Protein AF-A0A3G6YLT5-F1 (afdb_monomer_lite)

Secondary structure (DSSP, 8-state):
-PPPHHHHHHHHTS-HHHHHHHHHHHHHHH---EEEESSSB--EEPTTS-EE---BSSHHHHHHHHTTTTTT-EEEES-S---TTSSS-TTTGGGS---

Radius of gyration: 14.51 Å; chains: 1; bounding box: 38×32×40 Å

Structure (mmCIF, N/CA/C/O backbone):
data_AF-A0A3G6YLT5-F1
#
_entry.id   AF-A0A3G6YLT5-F1
#
loop_
_atom_site.group_PDB
_atom_site.id
_atom_site.type_symbol
_atom_site.label_atom_id
_atom_site.label_alt_id
_atom_site.label_comp_id
_atom_site.label_asym_id
_atom_site.label_entity_id
_atom_site.label_seq_id
_atom_site.pdbx_PDB_ins_code
_atom_site.Cartn_x
_atom_site.Cartn_y
_atom_site.Cartn_z
_atom_site.occupancy
_atom_site.B_iso_or_equiv
_atom_site.auth_seq_id
_atom_site.auth_comp_id
_atom_site.auth_asym_id
_atom_site.auth_atom_id
_atom_site.pdbx_PDB_model_num
ATOM 1 N N . MET A 1 1 ? -14.347 3.418 -0.938 1.00 59.75 1 MET A N 1
ATOM 2 C CA . MET A 1 1 ? -13.985 4.724 -0.341 1.00 59.75 1 MET A CA 1
ATOM 3 C C . MET A 1 1 ? -12.953 5.354 -1.254 1.00 59.75 1 MET A C 1
ATOM 5 O O . MET A 1 1 ? -12.067 4.622 -1.659 1.00 59.75 1 MET A O 1
ATOM 9 N N . ARG A 1 2 ? -13.093 6.631 -1.622 1.00 74.50 2 ARG A N 1
ATOM 10 C CA . ARG A 1 2 ? -12.082 7.332 -2.426 1.00 74.50 2 ARG A CA 1
ATOM 11 C C . ARG A 1 2 ? -11.167 8.097 -1.477 1.00 74.50 2 ARG A C 1
ATOM 13 O O . ARG A 1 2 ? -11.673 8.905 -0.697 1.00 74.50 2 ARG A O 1
ATOM 20 N N . ILE A 1 3 ? -9.872 7.803 -1.488 1.00 87.19 3 ILE A N 1
ATOM 21 C CA . ILE A 1 3 ? -8.893 8.471 -0.618 1.00 87.19 3 ILE A CA 1
ATOM 22 C C . ILE A 1 3 ? -8.402 9.740 -1.320 1.00 87.19 3 ILE A C 1
ATOM 24 O O . ILE A 1 3 ? -8.150 9.740 -2.521 1.00 87.19 3 ILE A O 1
ATOM 28 N N . SER A 1 4 ? -8.306 10.849 -0.586 1.00 90.31 4 SER A N 1
ATOM 29 C CA . SER A 1 4 ? -7.761 12.099 -1.132 1.00 90.31 4 SER A CA 1
ATOM 30 C C . SER A 1 4 ? -6.231 12.114 -1.100 1.00 90.31 4 SER A C 1
ATOM 32 O O . SER A 1 4 ? -5.629 11.544 -0.189 1.00 90.31 4 SER A O 1
ATOM 34 N N . GLN A 1 5 ? -5.600 12.851 -2.021 1.00 89.81 5 GLN A N 1
ATOM 35 C CA . GLN A 1 5 ? -4.139 13.011 -2.053 1.00 89.81 5 GLN A CA 1
ATOM 36 C C . GLN A 1 5 ? -3.577 13.475 -0.701 1.00 89.81 5 GLN A C 1
ATOM 38 O O . GLN A 1 5 ? -2.645 12.885 -0.172 1.00 89.81 5 GLN A O 1
ATOM 43 N N . LYS A 1 6 ? -4.242 14.440 -0.052 1.00 92.12 6 LYS A N 1
ATOM 44 C CA . LYS A 1 6 ? -3.852 14.938 1.275 1.00 92.12 6 LYS A CA 1
ATOM 45 C C . LYS A 1 6 ? -3.808 13.838 2.344 1.00 92.12 6 LYS A C 1
ATOM 47 O O . LYS A 1 6 ? -2.962 13.878 3.233 1.00 92.12 6 LYS A O 1
ATOM 52 N N . GLN A 1 7 ? -4.732 12.876 2.297 1.00 90.94 7 GLN A N 1
ATOM 53 C CA . GLN A 1 7 ? -4.735 11.741 3.226 1.00 90.94 7 GLN A CA 1
ATOM 54 C C . GLN A 1 7 ? -3.616 10.748 2.907 1.00 90.94 7 GLN A C 1
ATOM 56 O O . GLN A 1 7 ? -3.015 10.206 3.831 1.00 90.94 7 GLN A O 1
ATOM 61 N N . ILE A 1 8 ? -3.333 10.524 1.623 1.00 92.12 8 ILE A N 1
ATOM 62 C CA . ILE A 1 8 ? -2.224 9.675 1.178 1.00 92.12 8 ILE A CA 1
ATOM 63 C C . ILE A 1 8 ? -0.901 10.259 1.670 1.00 92.12 8 ILE A C 1
ATOM 65 O O . ILE A 1 8 ? -0.172 9.570 2.382 1.00 92.12 8 ILE A O 1
ATOM 69 N N . ASP A 1 9 ? -0.655 11.540 1.403 1.00 93.94 9 ASP A N 1
ATOM 70 C CA . ASP A 1 9 ? 0.568 12.242 1.804 1.00 93.94 9 ASP A CA 1
ATOM 71 C C . ASP A 1 9 ? 0.753 12.218 3.326 1.00 93.94 9 ASP A C 1
ATOM 73 O O . ASP A 1 9 ? 1.836 11.911 3.827 1.00 93.94 9 ASP A O 1
ATOM 77 N N . ALA A 1 10 ? -0.328 12.463 4.077 1.00 94.94 10 ALA A N 1
ATOM 78 C CA . ALA A 1 10 ? -0.303 12.407 5.535 1.00 94.94 10 ALA A CA 1
ATOM 79 C C . ALA A 1 10 ? 0.091 11.020 6.060 1.00 94.94 10 ALA A C 1
ATOM 81 O O . ALA A 1 10 ? 0.798 10.936 7.059 1.00 94.94 10 ALA A O 1
ATOM 82 N N . VAL A 1 11 ? -0.349 9.942 5.400 1.00 93.81 11 VAL A N 1
ATOM 83 C CA . VAL A 1 11 ? 0.007 8.563 5.765 1.00 93.81 11 VAL A CA 1
ATOM 84 C C . VAL A 1 11 ? 1.437 8.231 5.349 1.00 93.81 11 VAL A C 1
ATOM 86 O O . VAL A 1 11 ? 2.155 7.619 6.134 1.00 93.81 11 VAL A O 1
ATOM 89 N N . ILE A 1 12 ? 1.876 8.637 4.156 1.00 92.06 12 ILE A N 1
ATOM 90 C CA . ILE A 1 12 ? 3.248 8.406 3.674 1.00 92.06 12 ILE A CA 1
ATOM 91 C C . ILE A 1 12 ? 4.268 9.069 4.609 1.00 92.06 12 ILE A C 1
ATOM 93 O O . ILE A 1 12 ? 5.286 8.456 4.933 1.00 92.06 12 ILE A O 1
ATOM 97 N N . ALA A 1 13 ? 3.951 10.261 5.119 1.00 95.38 13 ALA A N 1
ATOM 98 C CA . ALA A 1 13 ? 4.776 10.990 6.080 1.00 95.38 13 ALA A CA 1
ATOM 99 C C . ALA A 1 13 ? 4.845 10.344 7.481 1.00 95.38 13 ALA A C 1
ATOM 101 O O . ALA A 1 13 ? 5.647 10.769 8.312 1.00 95.38 13 ALA A O 1
ATOM 102 N N . LEU A 1 14 ? 4.014 9.338 7.786 1.00 94.44 14 LEU A N 1
ATOM 103 C CA . LEU A 1 14 ? 4.082 8.630 9.066 1.00 94.44 14 LEU A CA 1
ATOM 104 C C . LEU A 1 14 ? 5.296 7.703 9.128 1.00 94.44 14 LEU A C 1
ATOM 106 O O . LEU A 1 1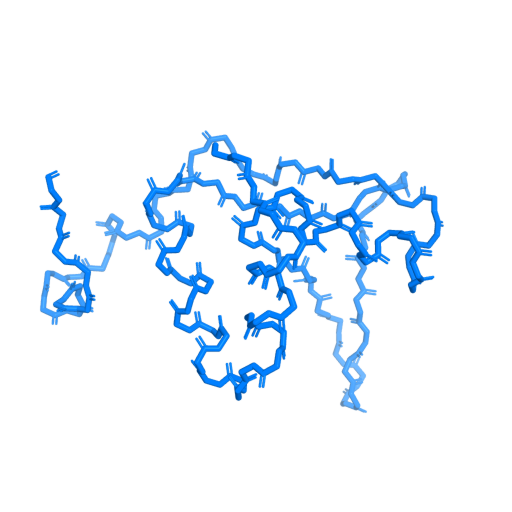4 ? 5.690 7.105 8.135 1.00 94.44 14 LEU A O 1
ATOM 110 N N . GLU A 1 15 ? 5.784 7.466 10.343 1.00 96.19 15 GLU A N 1
ATOM 111 C CA . GLU A 1 15 ? 6.748 6.405 10.649 1.00 96.19 15 GLU A CA 1
ATOM 112 C C . GLU A 1 15 ? 6.271 5.014 10.200 1.00 96.19 15 GLU A C 1
ATOM 114 O O . GLU A 1 15 ? 5.073 4.706 10.243 1.00 96.19 15 GLU A O 1
ATOM 119 N N . GLY A 1 16 ? 7.214 4.125 9.865 1.00 91.69 16 GLY A N 1
ATOM 120 C CA . GLY A 1 16 ? 6.927 2.789 9.321 1.00 91.69 16 GLY A CA 1
ATOM 121 C C . GLY A 1 16 ? 5.914 1.979 10.142 1.00 91.69 16 GLY A C 1
ATOM 122 O O . GLY A 1 16 ? 4.930 1.478 9.597 1.00 91.69 16 GLY A O 1
ATOM 123 N N . THR A 1 17 ? 6.064 1.939 11.469 1.00 93.50 17 THR A N 1
ATOM 124 C CA . THR A 1 17 ? 5.131 1.234 12.370 1.00 93.50 17 THR A CA 1
ATOM 125 C C . THR A 1 17 ? 3.714 1.815 12.330 1.00 93.50 17 THR A C 1
ATOM 127 O O . THR A 1 17 ? 2.730 1.082 12.444 1.00 93.50 17 THR A O 1
ATOM 130 N N . LYS A 1 18 ? 3.580 3.136 12.164 1.00 94.06 18 LYS A N 1
ATOM 131 C CA . LYS A 1 18 ? 2.274 3.803 12.059 1.00 94.06 18 LYS A CA 1
ATOM 132 C C . LYS A 1 18 ? 1.635 3.540 10.694 1.00 94.06 18 LYS A C 1
ATOM 134 O O . LYS A 1 18 ? 0.441 3.251 10.654 1.00 94.06 18 LYS A O 1
ATOM 139 N N . ARG A 1 19 ? 2.420 3.546 9.608 1.00 95.12 19 ARG A N 1
ATOM 140 C CA . ARG A 1 19 ? 1.950 3.143 8.268 1.00 95.12 19 ARG A CA 1
ATOM 141 C C . ARG A 1 19 ? 1.458 1.702 8.252 1.00 95.12 19 ARG A C 1
ATOM 143 O O . ARG A 1 19 ? 0.389 1.437 7.716 1.00 95.12 19 ARG A O 1
ATOM 150 N N . TYR A 1 20 ? 2.179 0.796 8.909 1.00 92.06 20 TYR A N 1
ATOM 151 C CA . TYR A 1 20 ? 1.768 -0.601 9.039 1.00 92.06 20 TYR A CA 1
ATOM 152 C C . TYR A 1 20 ? 0.438 -0.751 9.795 1.00 92.06 20 TYR A C 1
ATOM 154 O O . TYR A 1 20 ? -0.470 -1.429 9.323 1.00 92.06 20 TYR A O 1
ATOM 162 N N . LYS A 1 21 ? 0.261 -0.062 10.932 1.00 91.44 21 LYS A N 1
ATOM 163 C CA . LYS A 1 21 ? -1.026 -0.062 11.657 1.00 91.44 21 LYS A CA 1
ATOM 164 C C . LYS A 1 21 ? -2.166 0.526 10.821 1.00 91.44 21 LYS A C 1
ATOM 166 O O . LYS A 1 21 ? -3.280 0.009 10.852 1.00 91.44 21 LYS A O 1
ATOM 171 N N . HIS A 1 22 ? -1.902 1.596 10.072 1.00 91.69 22 HIS A N 1
ATOM 172 C CA . HIS A 1 22 ? -2.879 2.155 9.135 1.00 91.69 22 HIS A CA 1
ATOM 173 C C . HIS A 1 22 ? -3.258 1.136 8.057 1.00 91.69 22 HIS A C 1
ATOM 175 O O . HIS A 1 22 ? -4.442 0.922 7.817 1.00 91.69 22 HIS A O 1
ATOM 181 N N . PHE A 1 23 ? -2.270 0.451 7.476 1.00 92.56 23 PHE A N 1
ATOM 182 C CA . PHE A 1 23 ? -2.493 -0.610 6.498 1.00 92.56 23 PHE A CA 1
ATOM 183 C C . PHE A 1 23 ? -3.419 -1.700 7.048 1.00 92.56 23 PHE A C 1
ATOM 185 O O . PHE A 1 23 ? -4.469 -1.940 6.456 1.00 92.56 23 PHE A O 1
ATOM 192 N N . ILE A 1 24 ? -3.085 -2.289 8.205 1.00 90.81 24 ILE A N 1
ATOM 193 C CA . ILE A 1 24 ? -3.889 -3.356 8.827 1.00 90.81 24 ILE A CA 1
ATOM 194 C C . ILE A 1 24 ? -5.322 -2.891 9.091 1.00 90.81 24 ILE A C 1
ATOM 196 O O . ILE A 1 24 ? -6.260 -3.622 8.779 1.00 90.81 24 ILE A O 1
ATOM 200 N N . LYS A 1 25 ? -5.499 -1.665 9.603 1.00 88.38 25 LYS A N 1
ATOM 201 C CA . LYS A 1 25 ? -6.827 -1.084 9.838 1.00 88.38 25 LYS A CA 1
ATOM 202 C C . LYS A 1 25 ? -7.661 -1.062 8.560 1.00 88.38 25 LYS A C 1
ATOM 204 O O . LYS A 1 25 ? -8.769 -1.582 8.528 1.00 88.38 25 LYS A O 1
ATOM 209 N N . VAL A 1 26 ? -7.113 -0.472 7.500 1.00 88.81 26 VAL A N 1
ATOM 210 C CA . VAL A 1 26 ? -7.854 -0.262 6.254 1.00 88.81 26 VAL A CA 1
ATOM 211 C C . VAL A 1 26 ? -8.210 -1.591 5.596 1.00 88.81 26 VAL A C 1
ATOM 213 O O . VAL A 1 26 ? -9.344 -1.754 5.153 1.00 88.81 26 VAL A O 1
ATOM 216 N N . ILE A 1 27 ? -7.293 -2.560 5.546 1.00 89.06 27 ILE A N 1
ATOM 217 C CA . ILE A 1 27 ? -7.595 -3.858 4.921 1.00 89.06 27 ILE A CA 1
ATOM 218 C C . ILE A 1 27 ? -8.544 -4.713 5.770 1.00 89.06 27 ILE A C 1
ATOM 220 O O . ILE A 1 27 ? -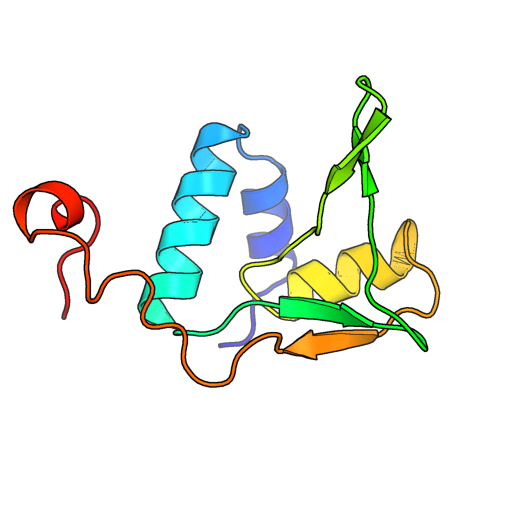9.266 -5.538 5.217 1.00 89.06 27 ILE A O 1
ATOM 224 N N . ALA A 1 28 ? -8.567 -4.525 7.094 1.00 85.00 28 ALA A N 1
ATOM 225 C CA . ALA A 1 28 ? -9.531 -5.180 7.973 1.00 85.00 28 ALA A CA 1
ATOM 226 C C . ALA A 1 28 ? -10.945 -4.623 7.752 1.00 85.00 28 ALA A C 1
ATOM 228 O O . ALA A 1 28 ? -11.884 -5.402 7.602 1.00 85.00 28 ALA A O 1
ATOM 229 N N . ASP A 1 29 ? -11.068 -3.295 7.658 1.00 84.69 29 ASP A N 1
ATOM 230 C CA . ASP A 1 29 ? -12.344 -2.604 7.439 1.00 84.69 29 ASP A CA 1
ATOM 231 C C . ASP A 1 29 ? -12.890 -2.843 6.020 1.00 84.69 29 ASP A C 1
ATOM 233 O O . ASP A 1 29 ? -14.087 -3.043 5.825 1.00 84.69 29 ASP A O 1
ATOM 237 N N . THR A 1 30 ? -12.017 -2.819 5.008 1.00 85.00 30 THR A N 1
ATOM 238 C CA . THR A 1 30 ? -12.422 -2.922 3.592 1.00 85.00 30 THR A CA 1
ATOM 239 C C . THR A 1 30 ? -12.442 -4.351 3.065 1.00 85.00 30 THR A C 1
ATOM 241 O O . THR A 1 30 ? -13.089 -4.612 2.054 1.00 85.00 30 THR A O 1
ATOM 244 N N . GLN A 1 31 ? -11.742 -5.278 3.726 1.00 85.81 31 GLN A N 1
ATOM 245 C CA . GLN A 1 31 ? -11.502 -6.647 3.253 1.00 85.81 31 GLN A CA 1
ATOM 246 C C . GLN A 1 31 ? -10.856 -6.719 1.859 1.00 85.81 31 GLN A C 1
ATOM 248 O O . GLN A 1 31 ? -10.980 -7.727 1.152 1.00 85.81 31 GLN A O 1
ATOM 253 N N . GLU A 1 32 ? -10.148 -5.661 1.469 1.00 87.75 32 GLU A N 1
ATOM 254 C CA . GLU A 1 32 ? -9.485 -5.516 0.181 1.00 87.75 32 GLU A CA 1
ATOM 255 C C . GLU A 1 32 ? -7.992 -5.275 0.385 1.00 87.75 32 GLU A C 1
ATOM 257 O O . GLU A 1 32 ? -7.572 -4.590 1.313 1.00 87.75 32 GLU A O 1
ATOM 262 N N . VAL A 1 33 ? -7.181 -5.826 -0.515 1.00 92.44 33 VAL A N 1
ATOM 263 C CA . VAL A 1 33 ? -5.757 -5.508 -0.606 1.00 92.44 33 VAL A CA 1
ATOM 264 C C . VAL A 1 33 ? -5.381 -5.363 -2.074 1.00 92.44 33 VAL A C 1
ATOM 266 O O . VAL A 1 33 ? -5.902 -6.077 -2.941 1.00 92.44 33 VAL A O 1
ATOM 269 N N . TRP A 1 34 ? -4.503 -4.409 -2.347 1.00 94.50 34 TRP A N 1
ATOM 270 C CA . TRP A 1 34 ? -4.124 -4.004 -3.691 1.00 94.50 34 TRP A CA 1
ATOM 271 C C . TRP A 1 34 ? -2.662 -4.336 -3.959 1.00 94.50 34 TRP A C 1
ATOM 273 O O . TRP A 1 34 ? -1.836 -4.322 -3.050 1.00 94.50 34 TRP A O 1
ATOM 283 N N . GLY A 1 35 ? -2.367 -4.655 -5.211 1.00 95.38 35 GLY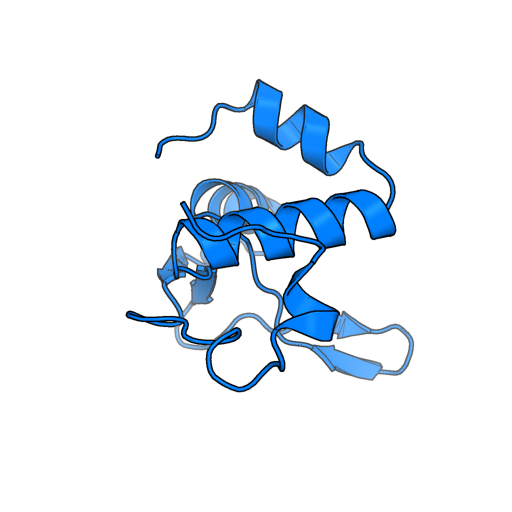 A N 1
ATOM 284 C CA . GLY A 1 35 ? -1.040 -4.937 -5.739 1.00 95.38 35 GLY A CA 1
ATOM 285 C C . GLY A 1 35 ? -0.887 -4.290 -7.112 1.00 95.38 35 GLY A C 1
ATOM 286 O O . GLY A 1 35 ? -1.810 -3.636 -7.598 1.00 95.38 35 GLY A O 1
ATOM 287 N N . LEU A 1 36 ? 0.258 -4.506 -7.749 1.00 96.81 36 LEU A N 1
ATOM 288 C CA . LEU A 1 36 ? 0.548 -4.015 -9.094 1.00 96.81 36 LEU A CA 1
ATOM 289 C C . LEU A 1 36 ? 0.772 -5.185 -10.052 1.00 96.81 36 LEU A C 1
ATOM 291 O O . LEU A 1 36 ? 1.476 -6.141 -9.712 1.00 96.81 36 LEU A O 1
ATOM 295 N N . TYR A 1 37 ? 0.177 -5.101 -11.244 1.00 95.25 37 TYR A N 1
ATOM 296 C CA . TYR A 1 37 ? 0.242 -6.150 -12.259 1.00 95.25 37 TYR A CA 1
ATOM 297 C C . TYR A 1 37 ? 0.569 -5.595 -13.653 1.00 95.25 37 TYR A C 1
ATOM 299 O O . TYR A 1 37 ? -0.032 -4.615 -14.090 1.00 95.25 37 TYR A O 1
ATOM 307 N N . LYS A 1 38 ? 1.507 -6.246 -14.349 1.00 95.69 38 LYS A N 1
ATOM 308 C CA . LYS A 1 38 ? 1.876 -5.996 -15.752 1.00 95.69 38 LYS A CA 1
ATOM 309 C C . LYS A 1 38 ? 2.450 -7.273 -16.360 1.00 95.69 38 LYS A C 1
ATOM 311 O O . LYS A 1 38 ? 3.641 -7.535 -16.226 1.00 95.69 38 LYS A O 1
ATOM 316 N N . ASP A 1 39 ? 1.587 -8.115 -16.926 1.00 93.56 39 ASP A N 1
ATOM 317 C CA . ASP A 1 39 ? 1.951 -9.459 -17.419 1.00 93.56 39 ASP A CA 1
ATOM 318 C C . ASP A 1 39 ? 2.654 -10.338 -16.356 1.00 93.56 39 ASP A C 1
ATOM 320 O O . ASP A 1 39 ? 3.389 -11.278 -16.655 1.00 93.56 39 ASP A O 1
ATOM 324 N N . GLY A 1 40 ? 2.424 -10.015 -15.081 1.00 93.75 40 GLY A N 1
ATOM 325 C CA . GLY A 1 40 ? 3.142 -10.537 -13.927 1.00 93.75 40 GLY A CA 1
ATOM 326 C C . GLY A 1 40 ? 2.980 -9.618 -12.716 1.00 93.75 40 GLY A C 1
ATOM 327 O O . GLY A 1 40 ? 2.639 -8.442 -12.849 1.00 93.75 40 GLY A O 1
ATOM 328 N N . TRP A 1 41 ? 3.195 -10.160 -11.518 1.00 94.94 41 TRP A N 1
ATOM 329 C CA . TRP A 1 41 ? 3.146 -9.378 -10.282 1.00 94.94 41 TRP A CA 1
ATOM 330 C C . TRP A 1 41 ? 4.418 -8.550 -10.100 1.00 94.94 41 TRP A C 1
ATOM 332 O O . TRP A 1 41 ? 5.523 -9.060 -10.289 1.00 94.94 41 TRP A O 1
ATOM 342 N N . ALA A 1 42 ? 4.257 -7.300 -9.668 1.00 94.44 42 ALA A N 1
ATOM 343 C CA . ALA A 1 42 ? 5.359 -6.477 -9.183 1.00 94.44 42 ALA A CA 1
ATOM 344 C C . ALA A 1 42 ? 6.050 -7.158 -7.988 1.00 94.44 42 ALA A C 1
ATOM 346 O O . ALA A 1 42 ? 5.377 -7.564 -7.042 1.00 94.44 42 ALA A O 1
ATOM 347 N N . LEU A 1 43 ? 7.381 -7.275 -8.010 1.00 94.12 43 LEU A N 1
ATOM 348 C CA . LEU A 1 43 ? 8.184 -7.837 -6.918 1.00 94.12 43 LEU A CA 1
ATOM 349 C C . LEU A 1 43 ? 9.378 -6.931 -6.634 1.00 94.12 43 LEU A C 1
ATOM 351 O O . LEU A 1 43 ? 10.162 -6.659 -7.542 1.00 94.12 43 LEU A O 1
ATOM 355 N N . ALA A 1 44 ? 9.538 -6.499 -5.386 1.00 91.00 44 ALA A N 1
ATOM 356 C CA . ALA A 1 44 ? 10.683 -5.700 -4.962 1.00 91.00 44 ALA A CA 1
ATOM 357 C C . ALA A 1 44 ? 11.791 -6.595 -4.387 1.00 91.00 44 ALA A C 1
ATOM 359 O O . ALA A 1 44 ? 11.522 -7.686 -3.878 1.00 91.00 44 ALA A O 1
ATOM 360 N N . GLY A 1 45 ? 13.039 -6.136 -4.474 1.00 91.19 45 GLY A N 1
ATOM 361 C CA . GLY A 1 45 ? 14.177 -6.742 -3.784 1.00 91.19 45 GLY A CA 1
ATOM 362 C C . GLY A 1 45 ? 14.455 -6.016 -2.471 1.00 91.19 45 GLY A C 1
ATOM 363 O O . GLY A 1 45 ? 14.389 -4.789 -2.427 1.00 91.19 45 GLY A O 1
ATOM 364 N N . THR A 1 46 ? 14.761 -6.755 -1.408 1.00 90.12 46 THR A N 1
ATOM 365 C CA . THR A 1 46 ? 15.340 -6.183 -0.184 1.00 90.12 46 THR A CA 1
ATOM 366 C C . THR A 1 46 ? 16.860 -6.071 -0.307 1.00 90.12 46 THR A C 1
ATOM 368 O O . THR A 1 46 ? 17.463 -6.675 -1.195 1.00 90.12 46 THR A O 1
ATOM 371 N N . GLU A 1 47 ? 17.492 -5.335 0.610 1.00 89.19 47 GLU A N 1
ATOM 372 C CA . GLU A 1 47 ? 18.959 -5.247 0.713 1.00 89.19 47 GLU A CA 1
ATOM 373 C C . GLU A 1 47 ? 19.611 -6.635 0.867 1.00 89.19 47 GLU A C 1
ATOM 375 O O . GLU A 1 47 ? 20.670 -6.893 0.301 1.00 89.19 47 GLU A O 1
ATOM 380 N N . ASP A 1 48 ? 18.912 -7.570 1.519 1.00 92.38 48 ASP A N 1
ATOM 381 C CA . ASP A 1 48 ? 19.327 -8.969 1.694 1.00 92.38 48 ASP A CA 1
ATOM 382 C C . ASP A 1 48 ? 18.997 -9.872 0.487 1.00 92.38 48 ASP A C 1
ATOM 384 O O . ASP A 1 48 ? 18.980 -11.101 0.596 1.00 92.38 48 ASP A O 1
ATOM 388 N N . ASN A 1 49 ? 18.691 -9.283 -0.673 1.00 89.81 49 ASN A N 1
ATOM 389 C CA . ASN A 1 49 ? 18.354 -9.978 -1.917 1.00 89.81 49 ASN A CA 1
ATOM 390 C C . ASN A 1 49 ? 17.116 -10.900 -1.813 1.00 89.81 49 ASN A C 1
ATOM 39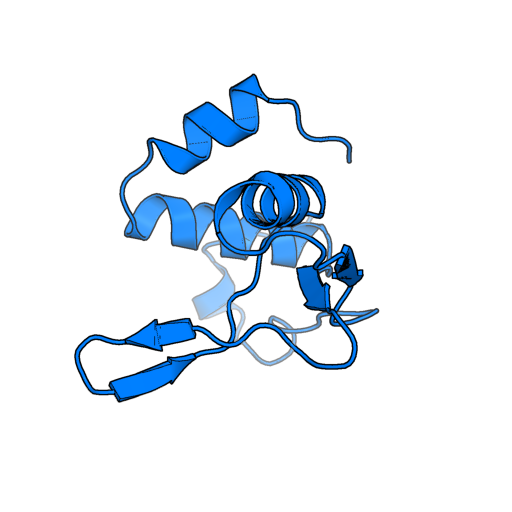2 O O . ASN A 1 49 ? 16.959 -11.850 -2.588 1.00 89.81 49 ASN A O 1
ATOM 396 N N . GLN A 1 50 ? 16.213 -10.630 -0.863 1.00 94.19 50 GLN A N 1
ATOM 397 C CA . GLN A 1 50 ? 14.936 -11.334 -0.766 1.00 94.19 50 GLN A CA 1
ATOM 398 C C . GLN A 1 50 ? 13.915 -10.687 -1.695 1.00 94.19 50 GLN A C 1
ATOM 400 O O . GLN A 1 50 ? 13.800 -9.464 -1.763 1.00 94.19 50 GLN A O 1
ATOM 405 N N . LYS A 1 51 ? 13.135 -11.512 -2.396 1.00 92.25 51 LYS A N 1
ATOM 406 C CA . LYS A 1 51 ? 12.001 -11.026 -3.186 1.00 92.25 51 LYS A CA 1
ATOM 407 C C . LYS A 1 51 ? 10.795 -10.853 -2.279 1.00 92.25 51 LYS A C 1
ATOM 409 O O . LYS A 1 51 ? 10.356 -11.814 -1.647 1.00 92.25 51 LYS A O 1
ATOM 414 N N . VAL A 1 52 ? 10.242 -9.650 -2.261 1.00 93.44 52 VAL A N 1
ATOM 415 C CA . VAL A 1 52 ? 9.033 -9.316 -1.511 1.00 93.44 52 VAL A CA 1
ATOM 416 C C . VAL A 1 52 ? 7.931 -8.866 -2.456 1.00 93.44 52 VAL A C 1
ATOM 418 O O . VAL A 1 52 ? 8.180 -8.275 -3.507 1.00 93.44 52 VAL A O 1
ATOM 421 N N . PHE A 1 53 ? 6.694 -9.162 -2.073 1.00 93.56 53 PHE A N 1
ATOM 422 C CA . PHE A 1 53 ? 5.507 -8.757 -2.810 1.00 93.56 53 PHE A CA 1
ATOM 423 C C . PHE A 1 53 ? 4.911 -7.498 -2.162 1.00 93.56 53 PHE A C 1
ATOM 425 O O . PHE A 1 53 ? 4.350 -7.604 -1.065 1.00 93.56 53 PHE A O 1
ATOM 432 N N . PRO A 1 54 ? 5.059 -6.308 -2.775 1.00 93.00 54 PRO A N 1
ATOM 433 C CA . PRO A 1 54 ? 4.497 -5.084 -2.228 1.00 93.00 54 PRO A CA 1
ATOM 434 C C . PRO A 1 54 ? 2.968 -5.104 -2.326 1.00 93.00 54 PRO A C 1
ATOM 436 O O . PRO A 1 54 ? 2.391 -5.485 -3.346 1.00 93.00 54 PRO A O 1
ATOM 439 N N . VAL A 1 55 ? 2.316 -4.677 -1.245 1.00 93.75 55 VAL A N 1
ATOM 440 C CA . VAL A 1 55 ? 0.858 -4.590 -1.146 1.00 93.75 55 VAL A CA 1
ATOM 441 C C . VAL A 1 55 ? 0.433 -3.267 -0.528 1.00 93.75 55 VAL A C 1
ATOM 443 O O . VAL A 1 55 ? 1.113 -2.715 0.338 1.00 93.75 55 VAL A O 1
ATOM 446 N N . TRP A 1 56 ? -0.733 -2.785 -0.948 1.00 94.31 56 TRP A N 1
ATOM 447 C CA . TRP A 1 56 ? -1.272 -1.491 -0.557 1.00 94.31 56 TRP A CA 1
ATOM 448 C C . TRP A 1 56 ? -2.683 -1.608 0.020 1.00 94.31 56 TRP A C 1
ATOM 450 O O . TRP A 1 56 ? -3.453 -2.489 -0.381 1.00 94.31 56 TRP A O 1
ATOM 460 N N . PRO A 1 57 ? -3.051 -0.712 0.955 1.00 92.94 57 PRO A N 1
ATOM 461 C CA . PRO A 1 57 ? -4.339 -0.795 1.633 1.00 92.94 57 PRO A CA 1
ATOM 462 C C . PRO A 1 57 ? -5.505 -0.276 0.782 1.00 92.94 57 PRO A C 1
ATOM 464 O O . PRO A 1 57 ? -6.658 -0.538 1.102 1.00 92.94 57 PRO A O 1
ATOM 467 N N . ALA A 1 58 ? -5.225 0.465 -0.293 1.00 93.25 58 ALA A N 1
ATOM 468 C CA . ALA A 1 58 ? -6.223 0.965 -1.233 1.00 93.25 58 ALA A CA 1
ATOM 469 C C . ALA A 1 58 ? -5.614 1.145 -2.628 1.00 93.25 58 ALA A C 1
ATOM 471 O O . ALA A 1 58 ? -4.389 1.197 -2.772 1.00 93.25 58 ALA A O 1
ATOM 472 N N . LYS A 1 59 ? -6.484 1.269 -3.635 1.00 94.31 59 LYS A N 1
ATOM 473 C CA . LYS A 1 59 ? -6.113 1.412 -5.048 1.00 94.31 59 LYS A CA 1
ATOM 474 C C . LYS A 1 59 ? -5.205 2.617 -5.280 1.00 94.31 59 LYS A C 1
ATOM 476 O O . LYS A 1 59 ? -4.189 2.490 -5.950 1.00 94.31 59 LYS A O 1
ATOM 481 N N . GLU A 1 60 ? -5.544 3.749 -4.675 1.00 94.44 60 GLU A N 1
ATOM 482 C CA . GLU A 1 60 ? -4.890 5.038 -4.903 1.00 94.44 60 GLU A CA 1
ATOM 483 C C . GLU A 1 60 ? -3.420 5.035 -4.458 1.00 94.44 60 GLU A C 1
ATOM 485 O O . GLU A 1 60 ? -2.580 5.695 -5.062 1.00 94.44 60 GLU A O 1
ATOM 490 N N . TYR A 1 61 ? -3.074 4.244 -3.436 1.00 94.06 61 TYR A N 1
ATOM 491 C CA . TYR A 1 61 ? -1.674 4.067 -3.045 1.00 94.06 61 TYR A CA 1
ATOM 492 C C . TYR A 1 61 ? -0.882 3.263 -4.086 1.00 94.06 61 TYR A C 1
ATOM 494 O O . TYR A 1 61 ? 0.282 3.568 -4.328 1.00 94.06 61 TYR A O 1
ATOM 502 N N . ALA A 1 62 ? -1.499 2.245 -4.695 1.00 94.25 62 ALA A N 1
ATOM 503 C CA . ALA A 1 62 ? -0.861 1.461 -5.749 1.00 94.25 62 ALA A CA 1
ATOM 504 C C . ALA A 1 62 ? -0.705 2.290 -7.037 1.00 94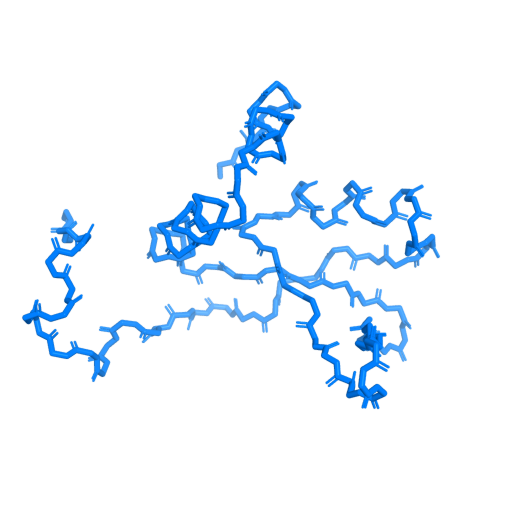.25 62 ALA A C 1
ATOM 506 O O . ALA A 1 62 ? 0.352 2.240 -7.658 1.00 94.25 62 ALA A O 1
ATOM 507 N N . GLU A 1 63 ? -1.710 3.098 -7.392 1.00 94.44 63 GLU A N 1
ATOM 508 C CA . GLU A 1 63 ? -1.658 4.040 -8.524 1.00 94.44 63 GLU A CA 1
ATOM 509 C C . GLU A 1 63 ? -0.473 5.006 -8.399 1.00 94.44 63 GLU A C 1
ATOM 511 O O . GLU A 1 63 ? 0.327 5.115 -9.324 1.00 94.44 63 GLU A O 1
ATOM 516 N N . LEU A 1 64 ? -0.278 5.614 -7.225 1.00 92.25 64 LEU A N 1
ATOM 517 C CA . LEU A 1 64 ? 0.849 6.521 -6.993 1.00 92.25 64 LEU A CA 1
ATOM 518 C C . LEU A 1 64 ? 2.217 5.835 -7.191 1.00 92.25 64 LEU A C 1
ATOM 520 O O . LEU A 1 64 ? 3.166 6.445 -7.686 1.00 92.25 64 LEU A O 1
ATOM 524 N N . CYS A 1 65 ? 2.335 4.556 -6.821 1.00 91.00 65 CYS A N 1
ATOM 525 C CA . CYS A 1 65 ? 3.553 3.777 -7.055 1.00 91.00 65 CYS A CA 1
ATOM 526 C C . CYS A 1 65 ? 3.744 3.418 -8.539 1.00 91.00 65 CYS A C 1
ATOM 528 O O . CYS A 1 65 ? 4.881 3.409 -9.016 1.00 91.00 65 CYS A O 1
ATOM 530 N N . ALA A 1 66 ? 2.656 3.159 -9.268 1.00 92.69 66 ALA A N 1
ATOM 531 C CA . ALA A 1 66 ? 2.671 2.914 -10.710 1.00 92.69 66 ALA A CA 1
ATOM 532 C C . ALA A 1 66 ? 3.069 4.149 -11.531 1.00 92.69 66 ALA A C 1
ATOM 534 O O . ALA A 1 66 ? 3.646 4.004 -12.603 1.00 92.69 66 ALA A O 1
ATOM 535 N N . GLU A 1 67 ? 2.818 5.357 -11.030 1.00 89.25 67 GLU A N 1
ATOM 536 C CA . GLU A 1 67 ? 3.241 6.601 -11.688 1.00 89.25 67 GLU A CA 1
ATOM 537 C C . GLU A 1 67 ? 4.750 6.874 -11.569 1.00 89.25 67 GLU A C 1
ATOM 539 O O . GLU A 1 67 ? 5.290 7.659 -12.346 1.00 89.25 67 GLU A O 1
ATOM 544 N N . ASN A 1 68 ? 5.438 6.225 -10.622 1.00 84.88 68 ASN A N 1
ATOM 545 C CA . ASN A 1 68 ? 6.843 6.489 -10.313 1.00 84.88 68 ASN A CA 1
ATOM 546 C C . ASN A 1 68 ? 7.732 5.269 -10.577 1.00 84.88 68 ASN A C 1
ATOM 548 O O . ASN A 1 68 ? 8.291 5.110 -11.655 1.00 84.88 68 ASN A O 1
ATOM 552 N N . GLU A 1 69 ? 7.888 4.397 -9.584 1.00 84.25 69 GLU A N 1
ATOM 553 C CA . GLU A 1 69 ? 8.849 3.289 -9.621 1.00 84.25 69 GLU A CA 1
ATOM 554 C C . GLU A 1 69 ? 8.376 2.121 -10.498 1.00 84.25 69 GLU A C 1
ATOM 556 O O . GLU A 1 69 ? 9.185 1.331 -10.981 1.00 84.25 69 GLU A O 1
ATOM 561 N N . TRP A 1 70 ? 7.066 2.021 -10.733 1.00 90.06 70 TRP A N 1
ATOM 562 C CA . TRP A 1 70 ? 6.430 0.875 -11.382 1.00 90.06 70 TRP A CA 1
ATOM 563 C C . TRP A 1 70 ? 5.691 1.275 -12.664 1.00 90.06 70 TRP A C 1
ATOM 565 O O . TRP A 1 70 ? 4.566 0.837 -12.903 1.00 90.06 70 TRP A O 1
ATOM 575 N N . VAL A 1 71 ? 6.323 2.101 -13.507 1.00 92.00 71 VAL A N 1
ATOM 576 C CA . VAL A 1 71 ? 5.695 2.656 -14.720 1.00 92.00 71 VAL A CA 1
ATOM 577 C C . VAL A 1 71 ? 5.075 1.581 -15.621 1.00 92.00 71 VAL A C 1
ATOM 579 O O . VAL A 1 71 ? 5.719 0.641 -16.110 1.00 92.00 71 VAL A O 1
ATOM 582 N N . GLY A 1 72 ? 3.781 1.761 -15.884 1.00 92.38 72 GLY A N 1
ATOM 583 C CA . GLY A 1 72 ? 2.963 0.894 -16.728 1.00 92.38 72 GLY A CA 1
ATOM 584 C C . GLY A 1 72 ? 2.495 -0.395 -16.054 1.00 92.38 72 GLY A C 1
ATOM 585 O O . GLY A 1 72 ? 1.985 -1.263 -16.756 1.00 92.38 72 GLY A O 1
ATOM 586 N N . TYR A 1 73 ? 2.702 -0.553 -14.744 1.00 96.12 73 TYR A N 1
ATOM 587 C CA . TYR A 1 73 ? 1.919 -1.498 -13.955 1.00 96.12 73 TYR A CA 1
ATOM 588 C C . TYR A 1 73 ? 0.558 -0.906 -13.619 1.00 96.12 73 TYR A C 1
ATOM 590 O O . TYR A 1 73 ? 0.435 0.289 -13.382 1.00 96.12 73 TYR A O 1
ATOM 598 N N . GLU A 1 74 ? -0.452 -1.765 -13.541 1.00 96.12 74 GLU A N 1
ATOM 599 C CA . GLU A 1 74 ? -1.813 -1.360 -13.212 1.00 96.12 74 GLU A CA 1
ATOM 600 C C . GLU A 1 74 ? -2.197 -1.843 -11.805 1.00 96.12 74 GLU A C 1
ATOM 602 O O . GLU A 1 74 ? -1.839 -2.963 -11.409 1.00 96.12 74 GLU A O 1
ATOM 607 N N . PRO A 1 75 ? -2.942 -1.036 -11.029 1.00 95.38 75 PRO A N 1
ATOM 608 C CA . PRO A 1 75 ? -3.446 -1.437 -9.725 1.00 95.38 75 PRO A CA 1
ATOM 609 C C . PRO A 1 75 ? -4.437 -2.593 -9.869 1.00 95.38 75 PRO A C 1
ATOM 611 O O . PRO A 1 75 ? -5.478 -2.488 -10.521 1.00 95.38 75 PRO A O 1
ATOM 614 N N . TYR A 1 76 ? -4.147 -3.695 -9.187 1.00 94.75 76 TYR A N 1
ATOM 615 C CA . TYR A 1 76 ? -4.965 -4.896 -9.217 1.00 94.75 76 TYR A CA 1
ATOM 616 C C . TYR A 1 76 ? -5.381 -5.308 -7.808 1.00 94.75 76 TYR A C 1
ATOM 618 O O . TYR A 1 76 ? -4.576 -5.348 -6.875 1.00 94.75 76 TYR A O 1
ATOM 626 N N . ARG A 1 77 ? -6.658 -5.655 -7.642 1.00 92.50 77 ARG A N 1
ATOM 627 C CA . ARG A 1 77 ? -7.178 -6.172 -6.374 1.00 92.50 77 ARG A CA 1
ATOM 628 C C . ARG A 1 77 ? -6.748 -7.628 -6.207 1.00 92.50 77 ARG A C 1
ATOM 630 O O . ARG A 1 77 ? -7.271 -8.510 -6.885 1.00 92.50 77 ARG A O 1
ATOM 637 N N . VAL A 1 78 ? -5.824 -7.883 -5.284 1.00 86.19 78 VAL A N 1
ATOM 638 C CA . VAL A 1 78 ? -5.194 -9.204 -5.102 1.00 86.19 78 VAL A CA 1
ATOM 639 C C . VAL A 1 78 ? -6.191 -10.240 -4.576 1.00 86.19 78 VAL A C 1
ATOM 641 O O . VAL A 1 78 ? -6.101 -11.413 -4.924 1.00 86.19 78 VAL A O 1
ATOM 644 N N . CYS A 1 79 ? -7.178 -9.830 -3.772 1.00 71.38 79 CYS A N 1
ATOM 645 C CA . CYS A 1 79 ? -8.161 -10.750 -3.204 1.00 71.38 79 CYS A CA 1
ATOM 646 C C . CYS A 1 79 ? -9.567 -10.140 -3.152 1.00 71.38 79 CYS A C 1
ATOM 648 O O . CYS A 1 79 ? -9.735 -8.964 -2.834 1.00 71.38 79 CYS A O 1
ATOM 650 N N . ARG A 1 80 ? -10.594 -10.951 -3.447 1.00 58.38 80 ARG A N 1
ATOM 651 C CA . ARG A 1 80 ? -12.007 -10.526 -3.401 1.00 58.38 80 ARG A CA 1
ATOM 652 C C . ARG A 1 80 ? -12.636 -10.616 -2.004 1.00 58.38 80 ARG A C 1
ATOM 654 O O . ARG A 1 80 ? -13.732 -10.095 -1.826 1.00 58.38 80 ARG A O 1
ATOM 661 N N . ARG A 1 81 ? -11.985 -11.280 -1.038 1.00 59.91 81 ARG A N 1
ATOM 662 C CA . ARG A 1 81 ? -12.438 -11.356 0.361 1.00 59.91 81 ARG A CA 1
ATOM 663 C C . ARG A 1 81 ? -11.270 -11.689 1.293 1.00 59.91 81 ARG A C 1
ATOM 665 O O . ARG A 1 81 ? -11.014 -12.860 1.571 1.00 59.91 81 ARG A O 1
ATOM 672 N N . LEU A 1 82 ? -10.554 -10.670 1.771 1.00 59.41 82 LEU A N 1
ATOM 673 C CA . LEU A 1 82 ? -9.567 -10.866 2.833 1.00 59.41 82 LEU A CA 1
ATOM 674 C C . LEU A 1 82 ? -10.300 -11.228 4.131 1.00 59.41 82 LEU A C 1
ATOM 676 O O . LEU A 1 82 ? -11.062 -10.429 4.670 1.00 59.41 82 LEU A O 1
ATOM 680 N N . ASN A 1 83 ? -10.059 -12.432 4.647 1.00 59.44 83 ASN A N 1
ATOM 681 C CA . ASN A 1 83 ? -10.541 -12.852 5.963 1.00 59.44 83 ASN A CA 1
ATOM 682 C C . ASN A 1 83 ? -9.371 -13.062 6.931 1.00 59.44 83 ASN A C 1
ATOM 684 O O . ASN A 1 83 ? -9.387 -13.974 7.749 1.00 59.44 83 ASN A O 1
ATOM 688 N N . ILE A 1 84 ? -8.345 -12.212 6.817 1.00 58.19 84 ILE A N 1
ATOM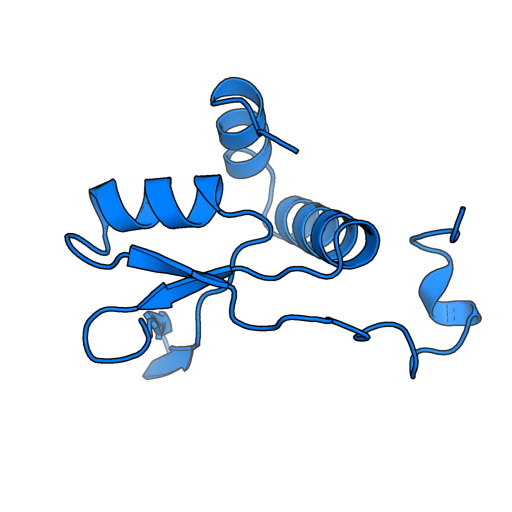 689 C CA . ILE A 1 84 ? -7.083 -12.319 7.566 1.00 58.19 84 ILE A CA 1
ATOM 690 C C . ILE A 1 84 ? -7.266 -12.280 9.081 1.00 58.19 84 ILE A C 1
ATOM 692 O O . ILE A 1 84 ? -6.345 -12.639 9.785 1.00 58.19 84 ILE A O 1
ATOM 696 N N . LEU A 1 85 ? -8.429 -11.864 9.587 1.00 54.94 85 LEU A N 1
ATOM 697 C CA . LEU A 1 85 ? -8.742 -11.827 11.016 1.00 54.94 85 LEU A CA 1
ATOM 698 C C . LEU A 1 85 ? -9.692 -12.950 11.459 1.00 54.94 85 LEU A C 1
ATOM 700 O O . LEU A 1 85 ? -10.139 -12.938 12.602 1.00 54.94 85 LEU A O 1
ATOM 704 N N . ARG A 1 86 ? -10.062 -13.902 10.587 1.00 54.47 86 ARG A N 1
ATOM 705 C CA . ARG A 1 86 ? -10.962 -14.998 10.993 1.00 54.47 86 ARG A CA 1
ATOM 706 C C . ARG A 1 86 ? -10.291 -15.981 11.946 1.00 54.47 86 ARG A C 1
ATOM 708 O O . ARG A 1 86 ? -10.967 -16.507 12.818 1.00 54.47 86 ARG A O 1
ATOM 715 N N . ASP A 1 87 ? -8.988 -16.177 11.775 1.00 53.47 87 ASP A N 1
ATOM 716 C CA . ASP A 1 87 ? -8.215 -17.184 12.508 1.00 53.47 87 ASP A CA 1
ATOM 717 C C . ASP A 1 87 ? -7.387 -16.575 13.655 1.00 53.47 87 ASP A C 1
ATOM 719 O O . ASP A 1 87 ? -6.655 -17.282 14.345 1.00 53.47 87 ASP A O 1
ATOM 723 N N . TYR A 1 88 ? -7.491 -15.259 13.880 1.00 51.50 88 TYR A N 1
ATOM 724 C CA . TYR A 1 88 ? -6.839 -14.595 15.008 1.00 51.50 88 TYR A CA 1
ATOM 725 C C . TYR A 1 88 ? -7.792 -14.585 16.200 1.00 51.50 88 TYR A C 1
ATOM 727 O O . TYR A 1 88 ? -8.921 -14.118 16.081 1.00 51.50 88 TYR A O 1
ATOM 735 N N . SER A 1 89 ? -7.329 -15.102 17.342 1.00 49.59 89 SER A N 1
ATOM 736 C CA . SER A 1 89 ? -8.096 -15.084 18.587 1.00 49.59 89 SER A CA 1
ATOM 737 C C . SER A 1 89 ? -8.461 -13.655 18.990 1.00 49.59 89 SER A C 1
ATOM 739 O O . SER A 1 89 ? -7.668 -12.723 18.799 1.00 49.59 89 SER A O 1
ATOM 741 N N . ASP A 1 90 ? -9.645 -13.503 19.590 1.00 52.41 90 ASP A N 1
ATOM 742 C CA . ASP A 1 90 ? -10.230 -12.199 19.922 1.00 52.41 90 ASP A CA 1
ATOM 743 C C . ASP A 1 90 ? -9.299 -11.327 20.792 1.00 52.41 90 ASP A C 1
ATOM 745 O O . ASP A 1 90 ? -9.255 -10.099 20.682 1.00 52.41 90 ASP A O 1
ATOM 749 N N . GLU A 1 91 ? -8.454 -11.981 21.589 1.00 53.16 91 GLU A N 1
ATOM 750 C CA . GLU A 1 91 ? -7.448 -11.374 22.461 1.00 53.16 91 GLU A CA 1
ATOM 751 C C . GLU A 1 91 ? -6.383 -10.566 21.694 1.00 53.16 91 GLU A C 1
ATOM 753 O O . GLU A 1 91 ? -5.901 -9.544 22.188 1.00 53.16 91 GLU A O 1
ATOM 758 N N . LYS A 1 92 ? -6.037 -10.976 20.462 1.00 47.53 92 LYS A N 1
ATOM 759 C CA . LYS A 1 92 ? -5.104 -10.254 19.573 1.00 47.53 92 LYS A CA 1
ATOM 760 C C . LYS A 1 92 ? -5.804 -9.261 18.644 1.00 47.53 92 LYS A C 1
ATOM 762 O O . LYS A 1 92 ? -5.139 -8.380 18.096 1.00 47.53 92 LYS A O 1
ATOM 767 N N . THR A 1 93 ? -7.124 -9.356 18.489 1.00 50.25 93 THR A N 1
ATOM 768 C CA . THR A 1 93 ? -7.930 -8.389 17.725 1.00 50.25 93 THR A CA 1
ATOM 769 C C . THR A 1 93 ? -8.392 -7.185 18.545 1.00 50.25 93 THR A C 1
ATOM 771 O O . THR A 1 93 ? -9.017 -6.295 17.983 1.00 50.25 93 THR A O 1
ATOM 774 N N . ASN A 1 94 ? -8.009 -7.067 19.823 1.00 51.00 94 ASN A N 1
ATOM 775 C CA . ASN A 1 94 ? -8.263 -5.876 20.657 1.00 51.00 94 ASN A CA 1
ATOM 776 C C . ASN A 1 94 ? -7.721 -4.547 20.077 1.00 51.00 94 ASN A C 1
ATOM 778 O O . ASN A 1 94 ? -8.034 -3.474 20.585 1.00 51.00 94 ASN A O 1
ATOM 782 N N . LEU A 1 95 ? -6.912 -4.594 19.014 1.00 49.84 95 LEU A N 1
ATOM 783 C CA . LEU A 1 95 ? -6.505 -3.416 18.240 1.00 49.84 95 LEU A CA 1
ATOM 784 C C . LEU A 1 95 ? -7.613 -2.869 17.320 1.00 49.84 95 LEU A C 1
ATOM 786 O O . LEU A 1 95 ? -7.532 -1.705 16.928 1.00 49.84 95 LEU A O 1
ATOM 790 N N . TYR A 1 96 ? -8.626 -3.675 16.986 1.00 47.72 96 TYR A N 1
ATOM 791 C CA . TYR A 1 96 ? -9.702 -3.329 16.056 1.00 47.72 96 TYR A CA 1
ATOM 792 C C . TYR A 1 96 ? -11.027 -3.981 16.489 1.00 47.72 96 TYR A C 1
ATOM 794 O O . TYR A 1 96 ? -11.306 -5.117 16.097 1.00 47.72 96 TYR A O 1
ATOM 802 N N . PRO A 1 97 ? -11.859 -3.293 17.293 1.00 48.69 97 PRO A N 1
ATOM 803 C CA . PRO A 1 97 ? -13.207 -3.768 17.576 1.00 48.69 97 PRO A CA 1
ATOM 804 C C . PRO A 1 97 ? -14.008 -3.838 16.270 1.00 48.69 97 PRO A C 1
ATOM 806 O O . PRO A 1 97 ? -13.998 -2.897 15.476 1.00 48.69 97 PRO A O 1
ATOM 809 N N . ARG A 1 98 ? -14.677 -4.971 16.033 1.00 51.03 98 ARG A N 1
ATOM 810 C CA . ARG A 1 98 ? -15.597 -5.121 14.900 1.00 51.03 98 ARG A CA 1
ATOM 811 C C . ARG A 1 98 ? -16.883 -4.354 15.226 1.00 51.03 98 ARG A C 1
ATOM 813 O O . ARG A 1 98 ? -17.467 -4.608 16.277 1.00 51.03 98 ARG A O 1
ATOM 820 N N . ASN A 1 99 ? -17.274 -3.417 14.360 1.00 50.66 99 ASN A N 1
ATOM 821 C CA . ASN A 1 99 ? -18.578 -2.742 14.421 1.00 50.66 99 ASN A CA 1
ATOM 822 C C . ASN A 1 99 ? -19.707 -3.661 13.950 1.00 50.66 99 ASN A C 1
ATOM 824 O O . ASN A 1 99 ? -19.457 -4.453 13.011 1.00 50.66 99 ASN A O 1
#

InterPro domains:
  IPR021284 Protein of unknown function DUF2750 [PF11042] (20-77)

Sequence (99 aa):
MRISQKQIDAVIALEGTKRYKHFIKVIADTQEVWGLYKDGWALAGTEDNQKVFPVWPAKEYAELCAENEWVGYEPYRVCRRLNILRDYSDEKTNLYPRN

Organism: Acinetobacter pittii (NCBI:txid48296)

pLDDT: mean 83.48, std 16.17, range [47.53, 96.81]

Foldseek 3Di:
DDDDPVNVVVLVPDDPVSVVLVLVQLCVVVQWKKFWDDVDGDWDADPVRDTDGDIGSDQVNRVVCCVPVNPPTHIDTPDPGNPVCVPPPVVVCPSPDDD